Protein AF-A0A2Z7DDE8-F1 (afdb_monomer_lite)

Structure (mmCIF, N/CA/C/O backbone):
data_AF-A0A2Z7DDE8-F1
#
_entry.id   AF-A0A2Z7DDE8-F1
#
loop_
_atom_site.group_PDB
_atom_site.id
_atom_site.type_symbol
_atom_site.label_atom_id
_atom_site.label_alt_id
_atom_site.label_comp_id
_atom_site.label_asym_id
_atom_site.label_entity_id
_atom_site.label_seq_id
_atom_site.pdbx_PDB_ins_code
_atom_site.Cartn_x
_atom_site.Cartn_y
_atom_site.Cartn_z
_atom_site.occupancy
_atom_site.B_iso_or_equiv
_atom_site.auth_seq_id
_atom_site.auth_comp_id
_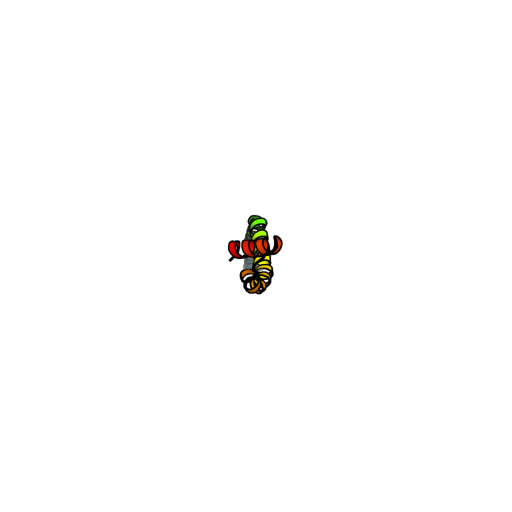atom_site.auth_asym_id
_atom_site.auth_atom_id
_atom_site.pdbx_PDB_model_num
ATOM 1 N N . MET A 1 1 ? 35.156 -19.136 -81.109 1.00 39.84 1 MET A N 1
ATOM 2 C CA . MET A 1 1 ? 35.383 -19.418 -79.673 1.00 39.84 1 MET A CA 1
ATOM 3 C C . MET A 1 1 ? 34.589 -18.380 -78.895 1.00 39.84 1 MET A C 1
ATOM 5 O O . MET A 1 1 ? 34.987 -17.232 -78.862 1.00 39.84 1 MET A O 1
ATOM 9 N N . SER A 1 2 ? 33.302 -18.644 -78.702 1.00 42.66 2 SER A N 1
ATOM 10 C CA . SER A 1 2 ? 32.695 -19.293 -77.528 1.00 42.66 2 SER A CA 1
ATOM 11 C C . SER A 1 2 ? 32.303 -18.247 -76.489 1.00 42.66 2 SER A C 1
ATOM 13 O O . SER A 1 2 ? 33.120 -17.813 -75.682 1.00 42.66 2 SER A O 1
ATOM 15 N N . GLU A 1 3 ? 31.025 -17.877 -76.540 1.00 51.22 3 GLU A N 1
ATOM 16 C CA . GLU A 1 3 ? 30.294 -17.321 -75.410 1.00 51.22 3 GLU A CA 1
ATOM 17 C C . GLU A 1 3 ? 30.458 -18.238 -74.192 1.00 51.22 3 GLU A C 1
ATOM 19 O O . GLU A 1 3 ? 30.421 -19.466 -74.306 1.00 51.22 3 GLU A O 1
ATOM 24 N N . ALA A 1 4 ? 30.613 -17.632 -73.019 1.00 48.88 4 ALA A N 1
ATOM 25 C CA . ALA A 1 4 ? 30.446 -18.306 -71.744 1.00 48.88 4 ALA A CA 1
ATOM 26 C C . ALA A 1 4 ? 29.450 -17.501 -70.909 1.00 48.88 4 ALA A C 1
ATOM 28 O O . ALA A 1 4 ? 29.810 -16.659 -70.090 1.00 48.88 4 ALA A O 1
ATOM 29 N N . ASN A 1 5 ? 28.172 -17.794 -71.141 1.00 57.41 5 ASN A N 1
ATOM 30 C CA . ASN A 1 5 ? 27.120 -17.628 -70.155 1.00 57.41 5 ASN A CA 1
ATOM 31 C C . ASN A 1 5 ? 27.478 -18.478 -68.923 1.00 57.41 5 ASN A C 1
ATOM 33 O O . ASN A 1 5 ? 27.566 -19.704 -69.014 1.00 57.41 5 ASN A O 1
ATOM 37 N N . LYS A 1 6 ? 27.684 -17.841 -67.771 1.00 44.06 6 LYS A N 1
ATOM 38 C CA . LYS A 1 6 ? 27.628 -18.509 -66.468 1.00 44.06 6 LYS A CA 1
ATOM 39 C C . LYS A 1 6 ? 26.730 -17.695 -65.555 1.00 44.06 6 LYS A C 1
ATOM 41 O O . LYS A 1 6 ? 27.121 -16.663 -65.020 1.00 44.06 6 LYS A O 1
ATOM 46 N N . GLY A 1 7 ? 25.501 -18.183 -65.425 1.00 44.75 7 GLY A N 1
ATOM 47 C CA . GLY A 1 7 ? 24.555 -17.720 -64.430 1.00 44.75 7 GLY A CA 1
ATOM 48 C C . GLY A 1 7 ? 24.969 -18.066 -63.000 1.00 44.75 7 GLY A C 1
ATOM 49 O O . GLY A 1 7 ? 25.942 -18.778 -62.752 1.00 44.75 7 GLY A O 1
ATOM 50 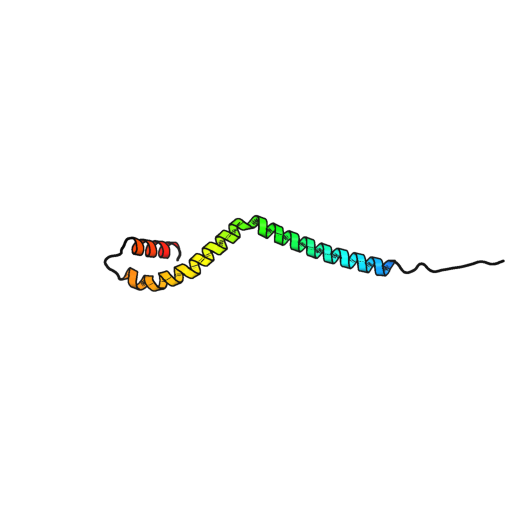N N . GLY A 1 8 ? 24.144 -17.589 -62.070 1.00 47.00 8 GLY A N 1
ATOM 51 C CA . GLY A 1 8 ? 24.135 -18.032 -60.679 1.00 47.00 8 GLY A CA 1
ATOM 52 C C . GLY A 1 8 ? 24.252 -16.887 -59.681 1.00 47.00 8 GLY A C 1
ATOM 53 O O . GLY A 1 8 ? 25.305 -16.690 -59.093 1.00 47.00 8 GLY A O 1
ATOM 54 N N . GLY A 1 9 ? 23.160 -16.154 -59.452 1.00 41.53 9 GLY A N 1
ATOM 55 C CA . GLY A 1 9 ? 23.119 -15.092 -58.439 1.00 41.53 9 GLY A CA 1
ATOM 56 C C . GLY A 1 9 ? 21.720 -14.778 -57.910 1.00 41.53 9 GLY A C 1
ATOM 57 O O . GLY A 1 9 ? 21.447 -13.648 -57.536 1.00 41.53 9 GLY A O 1
ATOM 58 N N . GLY A 1 10 ? 20.798 -15.744 -57.916 1.00 47.09 10 GLY A N 1
ATOM 59 C CA . GLY A 1 10 ? 19.413 -15.552 -57.467 1.00 47.09 10 GLY A CA 1
ATOM 60 C C . GLY A 1 10 ? 19.138 -16.214 -56.118 1.00 47.09 10 GLY A C 1
ATOM 61 O O . GLY A 1 10 ? 18.351 -17.151 -56.064 1.00 47.09 10 GLY A O 1
ATOM 62 N N . GLY A 1 11 ? 19.813 -15.792 -55.043 1.00 48.34 11 GLY A N 1
ATOM 63 C CA . GLY A 1 11 ? 19.697 -16.444 -53.724 1.00 48.34 11 GLY A CA 1
ATOM 64 C C . GLY A 1 11 ? 19.592 -15.532 -52.493 1.00 48.34 11 GLY A C 1
ATOM 65 O O . GLY A 1 11 ? 19.388 -16.053 -51.399 1.00 48.34 11 GLY A O 1
ATOM 66 N N . GLY A 1 12 ? 19.714 -14.205 -52.641 1.00 55.28 12 GLY A N 1
ATOM 67 C CA . GLY A 1 12 ? 19.733 -13.256 -51.510 1.00 55.28 12 GLY A CA 1
ATOM 68 C C . GLY A 1 12 ? 18.351 -12.785 -51.040 1.00 55.28 12 GLY A C 1
ATOM 69 O O . GLY A 1 12 ? 18.032 -12.847 -49.859 1.00 55.28 12 GLY A O 1
ATOM 70 N N . GLY A 1 13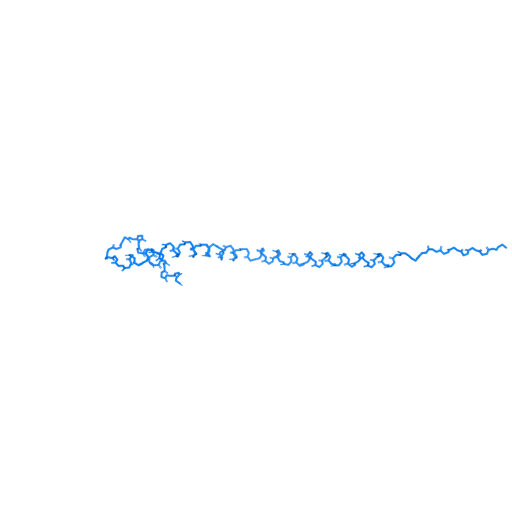 ? 17.448 -12.432 -51.963 1.00 61.78 13 GLY A N 1
ATOM 71 C CA . GLY A 1 13 ? 16.262 -11.630 -51.620 1.00 61.78 13 GLY A CA 1
ATOM 72 C C . GLY A 1 13 ? 15.266 -12.241 -50.622 1.00 61.78 13 GLY A C 1
ATOM 73 O O . GLY A 1 13 ? 14.678 -11.514 -49.828 1.00 61.78 13 GLY A O 1
ATOM 74 N N . ARG A 1 14 ? 15.064 -13.568 -50.613 1.00 61.91 14 ARG A N 1
ATOM 75 C CA . ARG A 1 14 ? 14.114 -14.206 -49.674 1.00 61.91 14 ARG A CA 1
ATOM 76 C C . ARG A 1 14 ? 14.706 -14.412 -48.281 1.00 61.91 14 ARG A C 1
ATOM 78 O O . ARG A 1 14 ? 13.984 -14.294 -47.299 1.00 61.91 14 ARG A O 1
ATOM 85 N N . ARG A 1 15 ? 16.002 -14.724 -48.193 1.00 64.12 15 ARG A N 1
ATOM 86 C CA . ARG A 1 15 ? 16.703 -14.899 -46.912 1.00 64.12 15 ARG A CA 1
ATOM 87 C C . ARG A 1 15 ? 16.902 -13.550 -46.232 1.00 64.12 15 ARG A C 1
ATOM 89 O O . ARG A 1 15 ? 16.609 -13.434 -45.049 1.00 64.12 15 ARG A O 1
ATOM 96 N N . ASP A 1 16 ? 17.264 -12.532 -47.005 1.00 67.06 16 ASP A N 1
ATOM 97 C CA . ASP A 1 16 ? 17.409 -11.164 -46.511 1.00 67.06 16 ASP A CA 1
ATOM 98 C C . ASP A 1 16 ? 16.068 -10.599 -46.024 1.00 67.06 16 ASP A C 1
ATOM 100 O O . ASP A 1 16 ? 16.009 -9.999 -44.955 1.00 67.06 16 ASP A O 1
ATOM 104 N N . LEU A 1 17 ? 14.961 -10.876 -46.730 1.00 67.50 17 LEU A N 1
ATOM 105 C CA . LEU A 1 17 ? 13.619 -10.480 -46.290 1.00 67.50 17 LEU A CA 1
ATOM 106 C C . LEU A 1 17 ? 13.198 -11.173 -44.985 1.00 67.50 17 LEU A C 1
ATOM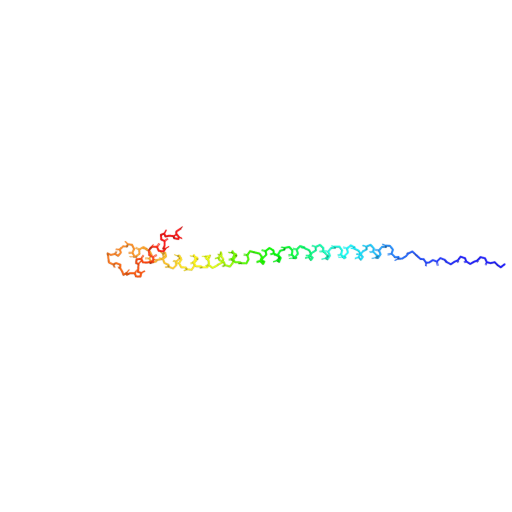 108 O O . LEU A 1 17 ? 12.646 -10.525 -44.096 1.00 67.50 17 LEU A O 1
ATOM 112 N N . LEU A 1 18 ? 13.470 -12.474 -44.841 1.00 68.44 18 LEU A N 1
ATOM 113 C CA . LEU A 1 18 ? 13.172 -13.217 -43.611 1.00 68.44 18 LEU A CA 1
ATOM 114 C C . LEU A 1 18 ? 14.003 -12.709 -42.422 1.00 68.44 18 LEU A C 1
ATOM 116 O O . LEU A 1 18 ? 13.458 -12.559 -41.331 1.00 68.44 18 LEU A O 1
ATOM 120 N N . LEU A 1 19 ? 15.281 -12.386 -42.636 1.00 71.62 19 LEU A N 1
ATOM 121 C CA . LEU A 1 19 ? 16.167 -11.805 -41.619 1.00 71.62 19 LEU A CA 1
ATOM 122 C C . LEU A 1 19 ? 15.745 -10.384 -41.215 1.00 71.62 19 LEU A C 1
ATOM 124 O O . LEU A 1 19 ? 15.789 -10.037 -40.036 1.00 71.62 19 LEU A O 1
ATOM 128 N N . LEU A 1 20 ? 15.283 -9.566 -42.165 1.00 71.62 20 LEU A N 1
ATOM 129 C CA . LEU A 1 20 ? 14.731 -8.243 -41.866 1.00 71.62 20 LEU A CA 1
ATOM 130 C C . LEU A 1 20 ? 13.438 -8.356 -41.047 1.00 71.62 20 LEU A C 1
ATOM 132 O O . LEU A 1 20 ? 13.235 -7.611 -40.092 1.00 71.62 20 LEU A O 1
ATOM 136 N N . SER A 1 21 ? 12.583 -9.319 -41.397 1.00 68.00 21 SER A N 1
ATOM 137 C CA . SER A 1 21 ? 11.316 -9.580 -40.705 1.00 68.00 21 SER A CA 1
ATOM 138 C C . SER A 1 21 ? 11.548 -9.983 -39.249 1.00 68.00 21 SER A C 1
ATOM 140 O O . SER A 1 21 ? 10.921 -9.434 -38.344 1.00 68.00 21 SER A O 1
ATOM 142 N N . THR A 1 22 ? 12.480 -10.907 -39.001 1.00 71.88 22 THR A N 1
ATOM 143 C CA . THR A 1 22 ? 12.826 -11.332 -37.640 1.00 71.88 22 THR A CA 1
ATOM 144 C C . THR A 1 22 ? 13.478 -10.203 -36.849 1.00 71.88 22 THR A C 1
ATOM 146 O O . THR A 1 22 ? 13.106 -10.006 -35.696 1.00 71.88 22 THR A O 1
ATOM 149 N N . ALA A 1 23 ? 14.362 -9.407 -37.458 1.00 72.25 23 ALA A N 1
ATOM 150 C CA . ALA A 1 23 ? 14.962 -8.235 -36.818 1.00 72.25 23 ALA A CA 1
ATOM 151 C C . ALA A 1 23 ? 13.929 -7.150 -36.449 1.00 72.25 23 ALA A C 1
ATOM 153 O O . ALA A 1 23 ? 14.036 -6.518 -35.398 1.00 72.25 23 ALA A O 1
ATOM 154 N N . LEU A 1 24 ? 12.907 -6.934 -37.282 1.00 73.81 24 LEU A N 1
ATOM 155 C CA . LEU A 1 24 ? 11.821 -5.994 -36.987 1.00 73.81 24 LEU A CA 1
ATOM 156 C C . LEU A 1 24 ? 10.918 -6.503 -35.858 1.00 73.81 24 LEU A C 1
ATOM 158 O O . LEU A 1 24 ? 10.549 -5.727 -34.976 1.00 73.81 24 LEU A O 1
ATOM 162 N N . VAL A 1 25 ? 10.600 -7.801 -35.842 1.00 79.06 25 VAL A N 1
ATOM 163 C CA . VAL A 1 25 ? 9.812 -8.411 -34.760 1.00 79.06 25 VAL A CA 1
ATOM 164 C C . VAL A 1 25 ? 10.571 -8.345 -33.437 1.00 79.06 25 VAL A C 1
ATOM 166 O O . VAL A 1 25 ? 10.004 -7.887 -32.445 1.00 79.06 25 VAL A O 1
ATOM 169 N N . THR A 1 26 ? 11.852 -8.718 -33.406 1.00 82.81 26 THR A N 1
ATOM 170 C CA . THR A 1 26 ? 12.658 -8.644 -32.178 1.00 82.81 26 THR A CA 1
ATOM 171 C C . THR A 1 26 ? 12.799 -7.209 -31.683 1.00 82.81 26 THR A C 1
ATOM 173 O O . THR A 1 26 ? 12.638 -6.977 -30.488 1.00 82.81 26 THR A O 1
ATOM 176 N N . ARG A 1 27 ? 12.995 -6.237 -32.587 1.00 77.06 27 ARG A N 1
ATOM 177 C CA . ARG A 1 27 ? 13.013 -4.805 -32.251 1.00 77.06 27 ARG A CA 1
ATOM 178 C C . ARG A 1 27 ? 11.679 -4.318 -31.685 1.00 77.06 27 ARG A C 1
ATOM 180 O O . ARG A 1 27 ? 11.659 -3.615 -30.685 1.00 77.06 27 ARG A O 1
ATOM 187 N N . SER A 1 28 ? 10.557 -4.724 -32.277 1.00 84.50 28 SER A N 1
ATOM 188 C CA . SER A 1 28 ? 9.232 -4.346 -31.769 1.00 84.50 28 SER A CA 1
ATOM 189 C C . SER A 1 28 ? 8.970 -4.892 -30.359 1.00 84.50 28 SER A C 1
ATOM 191 O O . SER A 1 28 ? 8.392 -4.201 -29.519 1.00 84.50 28 SER A O 1
ATOM 193 N N . GLN A 1 29 ? 9.441 -6.111 -30.072 1.00 84.25 29 GLN A N 1
ATOM 194 C CA . GLN A 1 29 ? 9.325 -6.728 -28.752 1.00 84.25 29 GLN A CA 1
ATOM 195 C C . GLN A 1 29 ? 10.214 -6.030 -27.720 1.00 84.25 29 GLN A C 1
ATOM 197 O O . GLN A 1 29 ? 9.759 -5.773 -26.604 1.00 84.25 29 GLN A O 1
ATOM 202 N N . THR A 1 30 ? 11.454 -5.682 -28.078 1.00 91.19 30 THR A N 1
ATOM 203 C CA . THR A 1 30 ? 12.339 -4.925 -27.183 1.00 91.19 30 THR A CA 1
ATOM 204 C C . THR A 1 30 ? 11.834 -3.507 -26.945 1.00 91.19 30 THR A C 1
ATOM 206 O O . THR A 1 30 ? 11.853 -3.055 -25.803 1.00 91.19 30 THR A O 1
ATOM 209 N N . ASP A 1 31 ? 11.294 -2.829 -27.957 1.00 93.81 31 ASP A N 1
ATOM 210 C CA . ASP A 1 31 ? 10.694 -1.499 -27.801 1.00 93.81 31 ASP A CA 1
ATOM 211 C C . ASP A 1 31 ? 9.474 -1.533 -26.866 1.00 93.81 31 ASP A C 1
ATOM 213 O O . ASP A 1 31 ? 9.321 -0.673 -25.990 1.00 93.81 31 ASP A O 1
ATOM 217 N N . LEU A 1 32 ? 8.632 -2.563 -26.990 1.00 94.00 32 LEU A N 1
ATOM 218 C CA . LEU A 1 32 ? 7.506 -2.775 -26.085 1.00 94.00 32 LEU A CA 1
ATOM 219 C C . LEU A 1 32 ? 7.978 -3.023 -24.645 1.00 94.00 32 LEU A C 1
ATOM 221 O O . LEU A 1 32 ? 7.460 -2.403 -23.713 1.00 94.00 32 LEU A O 1
ATOM 225 N N . LEU A 1 33 ? 8.979 -3.887 -24.457 1.00 95.69 33 LEU A N 1
ATOM 226 C CA . LEU A 1 33 ? 9.549 -4.175 -23.142 1.00 95.69 33 LEU A CA 1
ATOM 227 C C . LEU A 1 33 ? 10.143 -2.914 -22.504 1.00 95.69 33 LEU A C 1
ATOM 229 O O . LEU A 1 33 ? 9.847 -2.614 -21.348 1.00 95.69 33 LEU A O 1
ATOM 233 N N . ASN A 1 34 ? 10.903 -2.132 -23.273 1.00 96.19 34 ASN A N 1
ATOM 234 C CA . ASN A 1 34 ? 11.490 -0.870 -22.827 1.00 96.19 34 ASN A CA 1
ATOM 235 C C . ASN A 1 34 ? 10.417 0.127 -22.375 1.00 96.19 34 ASN A C 1
ATOM 237 O O . ASN A 1 34 ? 10.579 0.793 -21.351 1.00 96.19 34 ASN A O 1
ATOM 241 N N . LYS A 1 35 ? 9.282 0.193 -23.082 1.00 96.75 35 LYS A N 1
ATOM 242 C CA . LYS A 1 35 ? 8.143 1.036 -22.694 1.00 96.75 35 LYS A CA 1
ATOM 243 C C . LYS A 1 35 ? 7.549 0.620 -21.344 1.00 96.75 35 LYS A C 1
ATOM 245 O O . LYS A 1 35 ? 7.278 1.485 -20.510 1.00 96.75 35 LYS A O 1
ATOM 250 N N . TYR A 1 36 ? 7.357 -0.679 -21.106 1.00 95.81 36 TYR A N 1
ATOM 251 C CA . TYR A 1 36 ? 6.858 -1.171 -19.815 1.00 95.81 36 TYR A CA 1
ATOM 252 C C . TYR A 1 36 ? 7.870 -0.975 -18.687 1.00 95.81 36 TYR A C 1
ATOM 254 O O . TYR A 1 36 ? 7.481 -0.572 -17.590 1.00 95.81 36 TYR A O 1
ATOM 262 N N . LEU A 1 37 ? 9.158 -1.192 -18.959 1.00 96.62 37 LEU A N 1
ATOM 263 C CA . LEU A 1 37 ? 10.229 -0.988 -17.989 1.00 96.62 37 LEU A CA 1
ATOM 264 C C . LEU A 1 37 ? 10.291 0.479 -17.548 1.00 96.62 37 LEU A C 1
ATOM 266 O O . LEU A 1 37 ? 10.255 0.763 -16.351 1.00 96.62 37 LEU A O 1
ATOM 270 N N . LYS A 1 38 ? 10.274 1.406 -18.514 1.00 97.56 38 LYS A N 1
ATOM 271 C CA . LYS A 1 38 ? 10.230 2.851 -18.263 1.00 97.56 38 LYS A CA 1
ATOM 272 C C . LYS A 1 38 ? 9.012 3.230 -17.421 1.00 97.56 38 LYS A C 1
ATOM 274 O O . LYS A 1 38 ? 9.163 3.866 -16.382 1.00 97.56 38 LYS A O 1
ATOM 279 N N . LYS A 1 39 ? 7.818 2.750 -17.791 1.00 97.00 39 LYS A N 1
ATOM 280 C CA . LYS A 1 39 ? 6.591 2.991 -17.015 1.00 97.00 39 LYS A CA 1
ATOM 281 C C . LYS A 1 39 ? 6.700 2.456 -15.581 1.00 97.00 39 LYS A C 1
ATOM 283 O O . LYS A 1 39 ? 6.208 3.100 -14.657 1.00 97.00 39 LYS A O 1
ATOM 288 N N . SER A 1 40 ? 7.316 1.291 -15.378 1.00 95.00 40 SER A N 1
ATOM 289 C CA . SER A 1 40 ? 7.517 0.717 -14.042 1.00 95.00 40 SER A CA 1
ATOM 290 C C . SER A 1 40 ? 8.494 1.538 -13.200 1.00 95.00 40 SER A C 1
ATOM 292 O O . SER A 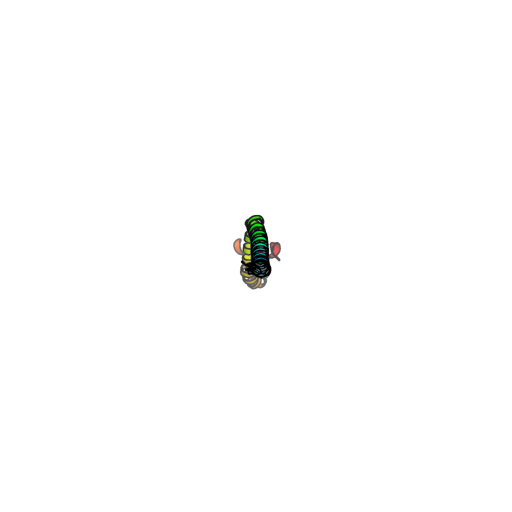1 40 ? 8.276 1.686 -12.001 1.00 95.00 40 SER A O 1
ATOM 294 N N . GLN A 1 41 ? 9.557 2.065 -13.811 1.00 96.75 41 GLN A N 1
ATOM 295 C CA . GLN A 1 41 ? 10.542 2.912 -13.136 1.00 96.75 41 GLN A CA 1
ATOM 296 C C . GLN A 1 41 ? 9.932 4.260 -12.735 1.00 96.75 41 GLN A C 1
ATOM 298 O O . GLN A 1 41 ? 10.018 4.643 -11.571 1.00 96.75 41 GLN A O 1
ATOM 303 N N . GLU A 1 42 ? 9.243 4.932 -13.661 1.00 97.75 42 GLU A N 1
ATOM 304 C CA . GLU A 1 42 ? 8.593 6.229 -13.421 1.00 97.75 42 GLU A CA 1
ATOM 305 C C . GLU A 1 42 ? 7.514 6.152 -12.330 1.00 97.75 42 GLU A C 1
ATOM 307 O O . GLU A 1 42 ? 7.353 7.083 -11.546 1.00 97.75 42 GLU A O 1
ATOM 312 N N . ASN A 1 43 ? 6.798 5.026 -12.234 1.00 97.31 43 ASN A N 1
ATOM 313 C CA . ASN A 1 43 ? 5.724 4.838 -11.256 1.00 97.31 43 ASN A CA 1
ATOM 314 C C . ASN A 1 43 ? 6.160 4.098 -9.985 1.00 97.31 43 ASN A C 1
ATOM 316 O O . ASN A 1 43 ? 5.303 3.785 -9.158 1.00 97.31 43 ASN A O 1
ATOM 320 N N . LYS A 1 44 ? 7.456 3.810 -9.797 1.00 95.75 44 LYS A N 1
ATOM 321 C CA . LYS A 1 44 ? 7.933 2.950 -8.702 1.00 95.75 44 LYS A CA 1
ATOM 322 C C . LYS A 1 44 ? 7.419 3.404 -7.334 1.00 95.75 44 LYS A C 1
ATOM 324 O O . LYS A 1 44 ? 6.825 2.606 -6.621 1.00 95.75 44 LYS A O 1
ATOM 329 N N . ALA A 1 45 ? 7.578 4.685 -6.999 1.00 96.31 45 ALA A N 1
ATOM 330 C CA . ALA A 1 45 ? 7.154 5.219 -5.703 1.00 96.31 45 ALA A CA 1
ATOM 331 C C . ALA A 1 45 ? 5.639 5.081 -5.469 1.00 96.31 45 ALA A C 1
ATOM 333 O O . ALA A 1 45 ? 5.208 4.709 -4.378 1.00 96.31 45 ALA A O 1
ATOM 334 N N . LYS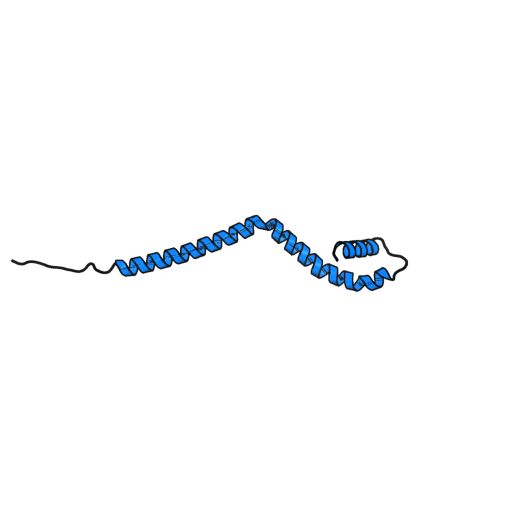 A 1 46 ? 4.830 5.334 -6.506 1.00 96.56 46 LYS A N 1
ATOM 335 C CA . LYS A 1 46 ? 3.374 5.163 -6.451 1.00 96.56 46 LYS A CA 1
ATOM 336 C C . LYS A 1 46 ? 3.001 3.692 -6.254 1.00 96.56 46 LYS A C 1
ATOM 338 O O . LYS A 1 46 ? 2.245 3.376 -5.343 1.00 96.56 46 LYS A O 1
ATOM 343 N N . ASN A 1 47 ? 3.572 2.803 -7.064 1.00 95.69 47 ASN A N 1
ATOM 344 C CA . ASN A 1 47 ? 3.293 1.368 -7.012 1.00 95.69 47 ASN A CA 1
ATOM 345 C C . ASN A 1 47 ? 3.726 0.750 -5.674 1.00 95.69 47 ASN A C 1
ATOM 347 O O . ASN A 1 47 ? 3.015 -0.087 -5.123 1.00 95.69 47 ASN A O 1
ATOM 351 N N . ASP A 1 48 ? 4.876 1.168 -5.139 1.00 96.19 48 ASP A N 1
ATOM 352 C CA . ASP A 1 48 ? 5.374 0.713 -3.840 1.00 96.19 48 ASP A CA 1
ATOM 353 C C . ASP A 1 48 ? 4.438 1.147 -2.710 1.00 96.19 48 ASP A C 1
ATOM 355 O O . ASP A 1 48 ? 4.093 0.332 -1.852 1.00 96.19 48 ASP A O 1
ATOM 359 N N . LYS A 1 49 ? 3.973 2.403 -2.742 1.00 94.69 49 LYS A N 1
ATOM 360 C CA . LYS A 1 49 ? 2.986 2.911 -1.787 1.00 94.69 49 LYS A CA 1
ATOM 361 C C . LYS A 1 49 ? 1.674 2.134 -1.870 1.00 94.69 49 LYS A C 1
ATOM 363 O O . LYS A 1 49 ? 1.189 1.667 -0.849 1.00 94.69 49 LYS A O 1
ATOM 368 N N . GLU A 1 50 ? 1.123 1.950 -3.067 1.00 93.31 50 GLU A N 1
ATOM 369 C CA . GLU A 1 50 ? -0.129 1.209 -3.262 1.00 93.31 50 GLU A CA 1
ATOM 370 C C . GLU A 1 50 ? -0.010 -0.255 -2.809 1.00 93.31 50 GLU A C 1
ATOM 372 O O . GLU A 1 50 ? -0.935 -0.786 -2.190 1.00 93.31 50 GLU A O 1
ATOM 377 N N . ARG A 1 51 ? 1.139 -0.905 -3.051 1.00 92.50 51 ARG A N 1
ATOM 378 C CA . ARG A 1 51 ? 1.434 -2.251 -2.530 1.00 92.50 51 ARG A CA 1
ATOM 379 C C . ARG A 1 51 ? 1.446 -2.282 -1.007 1.00 92.50 51 ARG A C 1
ATOM 381 O O . ARG A 1 51 ? 0.871 -3.202 -0.427 1.00 92.50 51 ARG A O 1
ATOM 388 N N . LEU A 1 52 ? 2.112 -1.317 -0.377 1.00 88.00 52 LEU A N 1
ATOM 389 C CA . LEU A 1 52 ? 2.217 -1.248 1.077 1.00 88.00 52 LEU A CA 1
ATOM 390 C C . LEU A 1 52 ? 0.856 -0.956 1.721 1.00 88.00 52 LEU A C 1
ATOM 392 O O . LEU A 1 52 ? 0.461 -1.665 2.642 1.00 88.00 52 LEU A O 1
ATOM 396 N N . ASP A 1 53 ? 0.100 0.004 1.190 1.00 86.06 53 ASP A N 1
ATOM 397 C CA . ASP A 1 53 ? -1.256 0.311 1.655 1.00 86.06 53 ASP A CA 1
ATOM 398 C C . ASP A 1 53 ? -2.190 -0.889 1.480 1.00 86.06 53 ASP A C 1
ATOM 400 O O . ASP A 1 53 ? -2.957 -1.209 2.384 1.00 86.06 53 ASP A O 1
ATOM 404 N N . SER A 1 54 ? -2.104 -1.603 0.353 1.00 83.94 54 SER A N 1
ATOM 405 C CA . SER A 1 54 ? -2.906 -2.813 0.122 1.00 83.94 54 SER A CA 1
ATOM 406 C C . SER A 1 54 ? -2.556 -3.927 1.108 1.00 83.94 54 SER A C 1
ATOM 408 O O . SER A 1 54 ? -3.449 -4.602 1.624 1.00 83.94 54 SER A O 1
ATOM 410 N N . TYR A 1 55 ? -1.262 -4.113 1.394 1.00 81.19 55 TYR A N 1
ATOM 411 C CA . TYR A 1 55 ? -0.796 -5.062 2.403 1.00 81.19 55 TYR A CA 1
ATOM 412 C C . TYR A 1 55 ? -1.323 -4.686 3.791 1.00 81.19 55 TYR A C 1
ATOM 414 O O . TYR A 1 55 ? -1.837 -5.546 4.507 1.00 81.19 55 TYR A O 1
ATOM 422 N N . ASN A 1 56 ? -1.256 -3.404 4.150 1.00 78.69 56 ASN A N 1
ATOM 423 C CA . ASN A 1 56 ? -1.720 -2.934 5.446 1.00 78.69 56 ASN A CA 1
ATOM 424 C C . ASN A 1 56 ? -3.241 -3.060 5.580 1.00 78.69 56 ASN A C 1
ATOM 426 O O . ASN A 1 56 ? -3.726 -3.587 6.576 1.00 78.69 56 ASN A O 1
ATOM 430 N N . LYS A 1 57 ? -4.001 -2.659 4.555 1.00 76.31 57 LYS A N 1
ATOM 431 C CA . LYS A 1 57 ? -5.459 -2.800 4.546 1.00 76.31 57 LYS A CA 1
ATOM 432 C C . LYS A 1 57 ? -5.870 -4.253 4.718 1.00 76.31 57 LYS A C 1
ATOM 434 O O . LYS A 1 57 ? -6.649 -4.538 5.610 1.00 76.31 57 LYS A O 1
ATOM 439 N N . ARG A 1 58 ? -5.328 -5.185 3.933 1.00 76.75 58 ARG A N 1
ATOM 440 C CA . ARG A 1 58 ? -5.764 -6.586 4.023 1.00 76.75 58 ARG A CA 1
ATOM 441 C C . ARG A 1 58 ? -5.401 -7.235 5.360 1.00 76.75 58 ARG A C 1
ATOM 443 O O . ARG A 1 58 ? -6.209 -7.961 5.913 1.00 76.75 58 ARG A O 1
ATOM 450 N N . ASN A 1 59 ? -4.207 -6.978 5.891 1.00 73.44 59 ASN A N 1
ATOM 451 C CA . ASN A 1 59 ? -3.758 -7.680 7.095 1.00 73.44 59 ASN A CA 1
ATOM 452 C C . ASN A 1 59 ? -4.237 -7.022 8.395 1.00 73.44 59 ASN A C 1
ATOM 454 O O . ASN A 1 59 ? -4.590 -7.727 9.335 1.00 73.44 59 ASN A O 1
ATOM 458 N N . TYR A 1 60 ? -4.266 -5.689 8.463 1.00 75.38 60 TYR A N 1
ATOM 459 C CA . TYR A 1 60 ? -4.643 -4.986 9.691 1.00 75.38 60 TYR A CA 1
ATOM 460 C C . TYR A 1 60 ? -6.143 -4.721 9.782 1.00 75.38 60 TYR A C 1
ATOM 462 O O . TYR A 1 60 ? -6.682 -4.783 10.882 1.00 75.38 60 TYR A O 1
ATOM 470 N N . ARG A 1 61 ? -6.845 -4.482 8.664 1.00 78.25 61 ARG A N 1
ATOM 471 C CA . ARG A 1 61 ? -8.301 -4.258 8.701 1.00 78.25 61 ARG A CA 1
ATOM 472 C C . ARG A 1 61 ? -9.046 -5.514 9.121 1.00 78.25 61 ARG A C 1
ATOM 474 O O . ARG A 1 61 ? -9.924 -5.412 9.963 1.00 78.25 61 ARG A O 1
ATOM 481 N N . ASP A 1 62 ? -8.683 -6.679 8.594 1.00 79.31 62 ASP A N 1
ATOM 482 C CA . ASP A 1 62 ? -9.367 -7.927 8.951 1.00 79.31 62 ASP A CA 1
ATOM 483 C C . ASP A 1 62 ? -9.065 -8.320 10.406 1.00 79.31 62 ASP A C 1
ATOM 485 O O . ASP A 1 62 ? -9.966 -8.701 11.153 1.00 79.31 62 ASP A O 1
ATOM 489 N N . TYR A 1 63 ? -7.813 -8.146 10.847 1.00 82.19 63 TYR A N 1
ATOM 490 C CA . TYR A 1 63 ? -7.413 -8.425 12.227 1.00 82.19 63 TYR A CA 1
ATOM 491 C C . TYR A 1 63 ? -8.088 -7.484 13.235 1.00 82.19 63 TYR A C 1
ATOM 493 O O . TYR A 1 63 ? -8.679 -7.937 14.212 1.00 82.19 63 TYR A O 1
ATOM 501 N N . PHE A 1 64 ? -8.037 -6.170 13.005 1.00 83.62 64 PHE A N 1
ATOM 502 C CA . PHE A 1 64 ? -8.673 -5.206 13.901 1.00 83.62 64 PHE A CA 1
ATOM 503 C C . PHE A 1 64 ? -10.196 -5.197 13.761 1.00 83.62 64 PHE A C 1
ATOM 505 O O . PHE A 1 64 ? -10.886 -4.990 14.754 1.00 83.62 64 PHE A O 1
ATOM 512 N N . GLY A 1 65 ? -10.733 -5.490 12.577 1.00 83.44 65 GLY A N 1
ATOM 513 C CA . GLY A 1 65 ? -12.166 -5.648 12.338 1.00 83.44 65 GLY A CA 1
ATOM 514 C C . GLY A 1 65 ? -12.773 -6.788 13.156 1.00 83.44 65 GLY A C 1
ATOM 515 O O . GLY A 1 65 ? -13.871 -6.639 13.686 1.00 83.44 65 GLY A O 1
ATOM 516 N N . LEU A 1 66 ? -12.034 -7.887 13.364 1.00 85.62 66 LEU A N 1
ATOM 517 C CA . LEU A 1 66 ? -12.439 -8.945 14.298 1.00 85.62 66 LEU A CA 1
ATOM 518 C C . LEU A 1 66 ? -12.581 -8.420 15.737 1.00 85.62 66 LEU A C 1
ATOM 520 O O . LEU A 1 66 ? -13.485 -8.830 16.464 1.00 85.62 66 LEU A O 1
ATOM 524 N N . LEU A 1 67 ? -11.695 -7.510 16.148 1.00 87.62 67 LEU A N 1
ATOM 525 C CA . LEU A 1 67 ? -11.711 -6.908 17.482 1.00 87.62 67 LEU A CA 1
ATOM 526 C C . LEU A 1 67 ? -12.745 -5.779 17.607 1.00 87.62 67 LEU A C 1
ATOM 528 O O . LEU A 1 67 ? -13.207 -5.510 18.715 1.00 87.62 67 LEU A O 1
ATOM 532 N N . GLU A 1 68 ? -13.134 -5.138 16.499 1.00 90.25 68 GLU A N 1
ATOM 533 C CA . GLU A 1 68 ? -13.964 -3.927 16.476 1.00 90.25 68 GLU A CA 1
ATOM 534 C C . GLU A 1 68 ? -15.256 -4.090 17.282 1.00 90.25 68 GLU A C 1
ATOM 536 O O . GLU A 1 68 ? -15.582 -3.229 18.099 1.00 90.25 68 GLU A O 1
ATOM 541 N N . GLY A 1 69 ? -15.969 -5.205 17.100 1.00 89.06 69 GLY A N 1
ATOM 542 C CA . GLY A 1 69 ? -17.225 -5.463 17.807 1.00 89.06 69 GLY A CA 1
ATOM 543 C C . GLY A 1 69 ? -17.056 -5.496 19.329 1.00 89.06 69 GLY A C 1
ATOM 544 O O . GLY A 1 69 ? -17.826 -4.860 20.046 1.00 89.06 69 GLY A O 1
ATOM 545 N N . GLY A 1 70 ? -16.017 -6.178 19.820 1.00 90.81 70 GLY A N 1
ATOM 546 C CA . GLY A 1 70 ? -15.715 -6.251 21.252 1.00 90.81 70 GLY A CA 1
ATOM 547 C C . GLY A 1 70 ? -15.212 -4.921 21.813 1.00 90.81 70 GLY A C 1
ATOM 548 O O . GLY A 1 70 ? -15.624 -4.512 22.898 1.00 90.81 70 GLY A O 1
ATOM 549 N N . LEU A 1 71 ? -14.379 -4.207 21.051 1.00 92.81 71 LEU A N 1
ATOM 550 C CA . LEU A 1 71 ? -13.871 -2.892 21.440 1.00 92.81 71 LEU A CA 1
ATOM 551 C C . LEU A 1 71 ? -14.998 -1.860 21.547 1.00 92.81 71 LEU A C 1
ATOM 553 O O . LEU A 1 71 ? -15.087 -1.164 22.552 1.00 92.81 71 LEU A O 1
ATOM 557 N N . ARG A 1 72 ? -15.915 -1.797 20.574 1.00 92.19 72 ARG A N 1
ATOM 558 C CA . ARG A 1 72 ? -17.038 -0.840 20.599 1.00 92.19 72 ARG A CA 1
ATOM 559 C C . ARG A 1 72 ? -18.035 -1.080 21.735 1.00 92.19 72 ARG A C 1
ATOM 561 O O . ARG A 1 72 ? -18.769 -0.165 22.091 1.00 92.19 72 ARG A O 1
ATOM 568 N N . GLN A 1 73 ? -18.081 -2.289 22.290 1.00 93.12 73 GLN A N 1
ATOM 569 C CA . GLN A 1 73 ? -18.942 -2.632 23.428 1.00 93.12 73 GLN A CA 1
ATOM 570 C C . GLN A 1 73 ? -18.273 -2.383 24.786 1.00 93.12 73 GLN A C 1
ATOM 572 O O . GLN A 1 73 ? -18.935 -2.428 25.826 1.00 93.12 73 GLN A O 1
ATOM 577 N N . LYS A 1 74 ? -16.963 -2.134 24.798 1.00 95.00 74 LYS A N 1
ATOM 578 C CA . LYS A 1 74 ? -16.197 -1.916 26.019 1.00 95.00 74 LYS A CA 1
ATOM 579 C C . LYS A 1 74 ? -16.482 -0.515 26.572 1.00 95.00 74 LYS A C 1
ATOM 581 O O . LYS A 1 74 ? -16.446 0.462 25.832 1.00 95.00 74 LYS A O 1
ATOM 586 N N . LYS A 1 75 ? -16.749 -0.410 27.881 1.00 91.81 75 LYS A N 1
ATOM 587 C CA . LYS A 1 75 ? -16.979 0.888 28.550 1.00 91.81 75 LYS A CA 1
ATOM 588 C C . LYS A 1 75 ? -15.709 1.731 28.649 1.00 91.81 75 LYS A C 1
ATOM 590 O O . LYS A 1 75 ? -15.749 2.913 28.334 1.00 91.81 75 LYS A O 1
ATOM 595 N N . ASP A 1 76 ? -14.603 1.107 29.045 1.00 94.12 76 ASP A N 1
ATOM 596 C CA . ASP A 1 76 ? -13.321 1.779 29.243 1.00 94.12 76 ASP A CA 1
ATOM 597 C C . ASP A 1 76 ? -12.287 1.229 28.258 1.00 94.12 76 ASP A C 1
ATOM 599 O O . ASP A 1 76 ? -11.869 0.069 28.337 1.00 94.12 76 ASP A O 1
ATOM 603 N N . LEU A 1 77 ? -11.898 2.074 27.305 1.00 94.94 77 LEU A N 1
ATOM 604 C CA . LEU A 1 77 ? -10.885 1.778 26.297 1.00 94.94 77 LEU A CA 1
ATOM 605 C C . LEU A 1 77 ? -9.524 2.299 26.757 1.00 94.94 77 LEU A C 1
ATOM 607 O O . LEU A 1 77 ? -9.394 3.456 27.163 1.00 94.94 77 LEU A O 1
ATOM 611 N N . SER A 1 78 ? -8.498 1.463 26.630 1.00 95.12 78 SER A N 1
ATOM 612 C CA . SER A 1 78 ? -7.106 1.906 26.700 1.00 95.12 78 SER A CA 1
ATOM 613 C C . SER A 1 78 ? -6.761 2.806 25.509 1.00 95.12 78 SER A C 1
ATOM 615 O O . SER A 1 78 ? -7.414 2.759 24.466 1.00 95.12 78 SER A O 1
ATOM 617 N N . GLU A 1 79 ? -5.699 3.599 25.633 1.00 95.25 79 GLU A N 1
ATOM 618 C CA . GLU A 1 79 ? -5.242 4.484 24.550 1.00 95.25 79 GLU A CA 1
ATOM 619 C C . GLU A 1 79 ? -4.953 3.723 23.247 1.00 95.25 79 GLU A C 1
ATOM 621 O O . GLU A 1 79 ? -5.299 4.183 22.161 1.00 95.25 79 GLU A O 1
ATOM 626 N N . SER A 1 80 ? -4.400 2.510 23.339 1.00 91.81 80 SER A N 1
ATOM 627 C CA . SER A 1 80 ? -4.161 1.668 22.162 1.00 91.81 80 SER A CA 1
ATOM 628 C C . SER A 1 80 ? -5.460 1.198 21.504 1.00 91.81 80 SER A C 1
ATOM 630 O O . SER A 1 80 ? -5.552 1.171 20.281 1.00 91.81 80 SER A O 1
ATOM 632 N N . GLU A 1 81 ? -6.481 0.858 22.293 1.00 93.88 81 GLU A N 1
ATOM 633 C CA . GLU A 1 81 ? -7.789 0.442 21.773 1.00 93.88 81 GLU A CA 1
ATOM 634 C C . GLU A 1 81 ? -8.534 1.602 21.100 1.00 93.88 81 GLU A C 1
ATOM 636 O O . GLU A 1 81 ? -9.156 1.401 20.057 1.00 93.88 81 GLU A O 1
ATOM 641 N N . LYS A 1 82 ? -8.414 2.822 21.642 1.00 94.75 82 LYS A N 1
ATOM 642 C CA . LYS A 1 82 ? -8.913 4.038 20.981 1.00 94.75 82 LYS A CA 1
ATOM 643 C C . LYS A 1 82 ? -8.226 4.248 19.633 1.00 94.75 82 LYS A C 1
ATOM 645 O O . LYS A 1 82 ? -8.911 4.410 18.629 1.00 94.75 82 LYS A O 1
ATOM 650 N N . GLY A 1 83 ? -6.895 4.146 19.596 1.00 92.06 83 GLY A N 1
ATOM 651 C CA . GLY A 1 83 ? -6.124 4.281 18.358 1.00 92.06 83 GLY A CA 1
ATOM 652 C C . GLY A 1 83 ? -6.492 3.237 17.295 1.00 92.06 83 GLY A C 1
ATOM 653 O O . GLY A 1 83 ? -6.548 3.558 16.110 1.00 92.06 83 GLY A O 1
ATOM 654 N N . ILE A 1 84 ? -6.807 1.999 17.700 1.00 90.25 84 ILE A N 1
ATOM 655 C CA . ILE A 1 84 ? -7.299 0.959 16.780 1.00 90.25 84 ILE A CA 1
ATOM 656 C C . ILE A 1 84 ? -8.650 1.357 16.174 1.00 90.25 84 ILE A C 1
ATOM 658 O O . ILE A 1 84 ? -8.824 1.239 14.961 1.00 90.25 84 ILE A O 1
ATOM 662 N N . LEU A 1 85 ? -9.599 1.833 16.988 1.00 92.38 85 LEU A N 1
ATOM 663 C CA . LEU A 1 85 ? -10.913 2.263 16.498 1.00 92.38 85 LEU A CA 1
ATOM 664 C C . LEU A 1 85 ? -10.807 3.476 15.565 1.00 92.38 85 LEU A C 1
ATOM 666 O O . LEU A 1 85 ? -11.419 3.468 14.499 1.00 92.38 85 LEU A O 1
ATOM 670 N N . GLU A 1 86 ? -9.989 4.471 15.914 1.00 92.31 86 GLU A N 1
ATOM 671 C CA . GLU A 1 86 ? -9.725 5.630 15.053 1.00 92.31 86 GLU A CA 1
ATOM 672 C C . GLU A 1 86 ? -9.119 5.214 13.711 1.00 92.31 86 GLU A C 1
ATOM 674 O O . GLU A 1 86 ? -9.557 5.673 12.654 1.00 92.31 86 GLU A O 1
ATOM 679 N N . TRP A 1 87 ? -8.137 4.307 13.732 1.00 88.75 87 TRP A N 1
ATOM 680 C CA . TRP A 1 87 ? -7.527 3.806 12.507 1.00 88.75 87 TRP A CA 1
ATOM 681 C C . TRP A 1 87 ? -8.539 3.048 11.643 1.00 88.75 87 TRP A C 1
ATOM 683 O O . TRP A 1 87 ? -8.581 3.266 10.432 1.00 88.75 87 TRP A O 1
ATOM 693 N N . LEU A 1 88 ? -9.375 2.196 12.245 1.00 88.00 88 LEU A N 1
ATOM 694 C CA . LEU A 1 88 ? -10.439 1.484 11.535 1.00 88.00 88 LEU A CA 1
ATOM 695 C C . LEU A 1 88 ? -11.441 2.446 10.893 1.00 88.00 88 LEU A C 1
ATOM 697 O O . LEU A 1 88 ? -11.796 2.252 9.733 1.00 88.00 88 LEU A O 1
ATOM 701 N N . ASP A 1 89 ? -11.867 3.489 11.604 1.00 88.44 89 ASP A N 1
ATOM 702 C CA . ASP A 1 89 ? -12.825 4.463 11.078 1.00 88.44 89 ASP A CA 1
ATOM 703 C C . ASP A 1 89 ? -12.225 5.328 9.959 1.00 88.44 89 ASP A C 1
ATOM 705 O O . ASP A 1 89 ? -12.907 5.616 8.976 1.00 88.44 89 ASP A O 1
ATOM 709 N N . ALA A 1 90 ? -10.933 5.659 10.033 1.00 87.44 90 ALA A N 1
ATOM 710 C CA . ALA A 1 90 ? -10.227 6.381 8.973 1.00 87.44 90 ALA A CA 1
ATOM 711 C C . ALA A 1 90 ? -9.925 5.525 7.724 1.00 87.44 90 ALA A C 1
ATOM 713 O O . ALA A 1 90 ? -9.660 6.074 6.654 1.00 87.44 90 ALA A O 1
ATOM 714 N N . ASN A 1 91 ? -9.933 4.192 7.847 1.00 80.44 91 ASN A N 1
ATOM 715 C CA . ASN A 1 91 ? -9.534 3.252 6.789 1.00 80.44 91 ASN A CA 1
ATOM 716 C C . ASN A 1 91 ? -10.661 2.297 6.352 1.00 80.44 91 ASN A C 1
ATOM 718 O O . ASN A 1 91 ? -10.380 1.262 5.732 1.00 80.44 91 ASN A O 1
ATOM 722 N N . LYS A 1 92 ? -11.914 2.625 6.685 1.00 70.88 92 LYS A N 1
ATOM 723 C CA . LYS A 1 92 ? -13.094 1.833 6.322 1.00 70.88 92 LYS A CA 1
ATOM 724 C C . LYS A 1 92 ? -13.363 1.793 4.823 1.00 70.88 92 LYS A C 1
ATOM 726 O O . LYS A 1 92 ? -13.153 2.808 4.125 1.00 70.88 92 LYS A O 1
#

pLDDT: mean 81.13, std 16.18, range [39.84, 97.75]

Foldseek 3Di:
DDDDDDDDDPDPDVVVVVVVVVVVVVVVVVVVVVVVVVVCVVCVVVVVVVVVLVVCCVPLLVVLVVVQVVLVPDPDDDPVSVVSNVVNVVND

Radius of gyration: 33.57 Å; chains: 1; bounding box: 54×26×109 Å

Organism: NCBI:txid472368

Sequence (92 aa):
MSEANKGGGGGGGRRDLLLLSTALVTRSQTDLLNKYLKKSQENKAKNDKERLDSYNKRNYRDYFGLLEGGLRQKKDLSESEKGILEWLDANK

Secondary structure (DSSP, 8-state):
-----------SHHHHHHHHHHHHHHHHHHHHHHHHHHHHHHTHHHHHHHHHHHHHIIIIIHHHHHHHHHHHH-SS--HHHHHHHHHHHHT-

InterPro domains:
  IPR008796 Photosystem I reaction centre subunit N, chloroplastic [PF05479] (18-54)